Protein AF-A0A226ESQ2-F1 (afdb_monomer_lite)

InterPro domains:
  IPR000701 Succinate dehydrogenase/fumarate reductase type B, transmembrane subunit [PF01127] (58-176)
  IPR014314 Succinate dehydrogenase, cytochrome b556 subunit [PTHR10978] (36-178)
  IPR014314 Succinate dehydrogenase, cytochrome b556 subunit [TIGR02970] (60-179)
  IPR014314 Succinate dehydrogenase, cytochrome b556 subunit [cd03499] (61-164)
  IPR018495 Succinate dehydrogenase, cytochrome b subunit, conserved site [PS01000] (61-85)
  IPR018495 Succinate dehydrogenase, cytochrome b subunit, conserved site [PS01001] (138-151)
  IPR034804 Fumarate reductase/succinate dehydrogenase, transmembrane subunit [G3DSA:1.20.1300.10] (41-180)
  IPR034804 Fumarate reductase/succinate dehydrogenase, transmembrane subunit [SSF81343] (53-177)

Radius of gyration: 36.12 Å; chains: 1; bounding box: 53×55×104 Å

Sequence (180 aa):
MAMFTTALARQSYQIFGKGVFQRQLQLTPAAAKWLATSSCAKADVLKQGEDFWDKNKRLNRPMSPHLTIYKWQVTMIGSITHRATGLAMSGIMSGFAIGMLMLPGSFPHYLGIIESMHYGGACIFLLKYALSWPFMFHFANGIRHLAWDMGKGFENKEVATTGVTVAAIATALAIIVSVM

Foldseek 3Di:
DPDPPPPVVVVVVVPDDPDDDPPPPPQDPVNVVVVVPCPVPVPDPPPVPDDPVRVCVVVVDDDDDDPVPDDDDLLVVLVVLLVVLVVVLVCVVVVVVVCCVPPPDHPVVVVVVVVVVVDDLVVQLVVLLVNQLSVQLNVLVVVVVVCVVVVHQPDPVSSRVSSVVSNVRSNVVSNVRSVD

Structure (mmCIF, N/CA/C/O backbone):
data_AF-A0A226ESQ2-F1
#
_entry.id   AF-A0A226ESQ2-F1
#
loop_
_atom_site.group_PDB
_atom_site.id
_atom_site.type_symbol
_atom_site.label_atom_id
_atom_site.label_alt_id
_atom_site.label_comp_id
_atom_site.label_asym_id
_atom_site.label_entity_id
_atom_site.label_seq_id
_atom_site.pdbx_PDB_ins_code
_atom_site.Cartn_x
_atom_site.Cartn_y
_atom_site.Cartn_z
_atom_site.occupancy
_atom_site.B_iso_or_equiv
_atom_site.auth_seq_id
_atom_site.auth_comp_id
_atom_site.auth_asym_id
_atom_site.auth_atom_id
_atom_site.pdbx_PDB_model_num
ATOM 1 N N . MET A 1 1 ? -6.265 28.463 69.279 1.00 50.00 1 MET A N 1
ATOM 2 C CA . MET A 1 1 ? -7.461 28.115 70.081 1.00 50.00 1 MET A CA 1
ATOM 3 C C . MET A 1 1 ? -8.225 26.937 69.447 1.00 50.00 1 MET A C 1
ATOM 5 O O . MET A 1 1 ? -9.419 27.024 69.220 1.00 50.00 1 MET A O 1
ATOM 9 N N . ALA A 1 2 ? -7.529 25.833 69.137 1.00 46.78 2 ALA A N 1
ATOM 10 C CA . ALA A 1 2 ? -8.109 24.650 68.476 1.00 46.78 2 ALA A CA 1
ATOM 11 C C . ALA A 1 2 ? -7.375 23.346 68.872 1.00 46.78 2 ALA A C 1
ATOM 13 O O . ALA A 1 2 ? -7.208 22.445 68.061 1.00 46.78 2 ALA A O 1
ATOM 14 N N . MET A 1 3 ? -6.878 23.264 70.115 1.00 48.94 3 MET A N 1
ATOM 15 C CA . MET A 1 3 ? -6.209 22.064 70.658 1.00 48.94 3 MET A CA 1
ATOM 16 C C . MET A 1 3 ? -6.768 21.614 72.022 1.00 48.94 3 MET A C 1
ATOM 18 O O . MET A 1 3 ? -6.160 20.790 72.690 1.00 48.94 3 MET A O 1
ATOM 22 N N . PHE A 1 4 ? -7.929 22.128 72.445 1.00 43.47 4 PHE A N 1
ATOM 23 C CA . PHE A 1 4 ? -8.536 21.778 73.742 1.00 43.47 4 PHE A CA 1
ATOM 24 C C . PHE A 1 4 ? -9.870 21.020 73.641 1.00 43.47 4 PHE A C 1
ATOM 26 O O . PHE A 1 4 ? -10.417 20.608 74.658 1.00 43.47 4 PHE A O 1
ATOM 33 N N . THR A 1 5 ? -10.389 20.769 72.436 1.00 48.22 5 THR A N 1
ATOM 34 C CA . THR A 1 5 ? -11.704 20.128 72.238 1.00 48.22 5 THR A CA 1
ATOM 35 C C . THR A 1 5 ? -11.648 18.621 71.970 1.00 48.22 5 THR A C 1
ATOM 37 O O . THR A 1 5 ? -12.679 17.960 72.036 1.00 48.22 5 THR A O 1
ATOM 40 N N . THR A 1 6 ? -10.474 18.028 71.730 1.00 47.78 6 THR A N 1
ATOM 41 C CA . THR A 1 6 ? -10.354 16.588 71.421 1.00 47.78 6 THR A CA 1
ATOM 42 C C . THR A 1 6 ? -10.050 15.701 72.633 1.00 47.78 6 THR A C 1
ATOM 44 O O . THR A 1 6 ? -10.205 14.483 72.545 1.00 47.78 6 THR A O 1
ATOM 47 N N . ALA A 1 7 ? -9.676 16.276 73.782 1.00 44.06 7 ALA A N 1
ATOM 48 C CA . ALA A 1 7 ? -9.353 15.505 74.988 1.00 44.06 7 ALA A CA 1
ATOM 49 C C . ALA A 1 7 ? -10.601 15.031 75.759 1.00 44.06 7 ALA A C 1
ATOM 51 O O . ALA A 1 7 ? -10.616 13.918 76.280 1.00 44.06 7 ALA A O 1
ATOM 52 N N . LEU A 1 8 ? -11.688 15.811 75.767 1.00 45.72 8 LEU A N 1
ATOM 53 C CA . LEU A 1 8 ? -12.912 15.450 76.498 1.00 45.72 8 LEU A CA 1
ATOM 54 C C . LEU A 1 8 ? -13.782 14.413 75.768 1.00 45.72 8 LEU A C 1
ATOM 56 O O . LEU A 1 8 ? -14.515 13.674 76.418 1.00 45.72 8 LEU A O 1
ATOM 60 N N . ALA A 1 9 ? -13.638 14.276 74.445 1.00 43.16 9 ALA A N 1
ATOM 61 C CA . ALA A 1 9 ? -14.337 13.251 73.662 1.00 43.16 9 ALA A CA 1
ATOM 62 C C . ALA A 1 9 ? -13.727 11.841 73.816 1.00 43.16 9 ALA A C 1
ATOM 64 O O . ALA A 1 9 ? -14.389 10.845 73.530 1.00 43.16 9 ALA A O 1
ATOM 65 N N . ARG A 1 10 ? -12.474 11.732 74.289 1.00 46.22 10 ARG A N 1
ATOM 66 C CA . ARG A 1 10 ? -11.83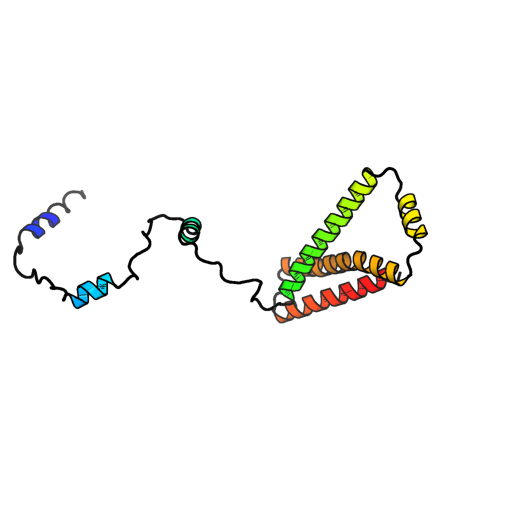3 10.436 74.580 1.00 46.22 10 ARG A CA 1
ATOM 67 C C . ARG A 1 10 ? -12.122 9.909 75.986 1.00 46.22 10 ARG A C 1
ATOM 69 O O . ARG A 1 10 ? -11.969 8.711 76.205 1.00 46.22 10 ARG A O 1
ATOM 76 N N . GLN A 1 11 ? -12.561 10.755 76.920 1.00 41.03 11 GLN A N 1
ATOM 77 C CA . GLN A 1 11 ? -12.786 10.344 78.311 1.00 41.03 11 GLN A CA 1
ATOM 78 C C . GLN A 1 11 ? -14.194 9.783 78.565 1.00 41.03 11 GLN A C 1
ATOM 80 O O . GLN A 1 11 ? -14.375 8.951 79.449 1.00 41.03 11 GLN A O 1
ATOM 85 N N . SER A 1 12 ? -15.184 10.149 77.749 1.00 40.38 12 SER A N 1
ATOM 86 C CA . SER A 1 12 ? -16.568 9.664 77.889 1.00 40.38 12 SER A CA 1
ATOM 87 C C . SER A 1 12 ? -16.752 8.211 77.424 1.00 40.38 12 SER A C 1
ATOM 89 O O . SER A 1 12 ? -17.656 7.526 77.893 1.00 40.38 12 SER A O 1
ATOM 91 N N . TYR A 1 13 ? -15.871 7.705 76.552 1.00 38.28 13 TYR A N 1
ATOM 92 C CA . TYR A 1 13 ? -15.946 6.335 76.016 1.00 38.28 13 TYR A CA 1
ATOM 93 C C . TYR A 1 13 ? -15.440 5.245 76.975 1.00 38.28 13 TYR A C 1
ATOM 95 O O . TYR A 1 13 ? -15.580 4.060 76.686 1.00 38.28 13 TYR A O 1
ATOM 103 N N . GLN A 1 14 ? -14.848 5.618 78.113 1.00 43.72 14 GLN A N 1
ATOM 104 C CA . GLN A 1 14 ? -14.287 4.670 79.085 1.00 43.72 14 GLN A CA 1
ATOM 105 C C . GLN A 1 14 ? -15.250 4.332 80.238 1.00 43.72 14 GLN A C 1
ATOM 107 O O . GLN A 1 14 ? -14.917 3.490 81.067 1.00 43.72 14 GLN A O 1
ATOM 112 N N . ILE A 1 15 ? -16.435 4.956 80.309 1.00 48.53 15 ILE A N 1
ATOM 113 C CA . ILE A 1 15 ? -17.295 4.900 81.510 1.00 48.53 15 ILE A CA 1
ATOM 114 C C . ILE A 1 15 ? -18.577 4.067 81.307 1.00 48.53 15 ILE A C 1
ATOM 116 O O . ILE A 1 15 ? -19.247 3.732 82.278 1.00 48.53 15 ILE A O 1
ATOM 120 N N . PHE A 1 16 ? -18.898 3.626 80.085 1.00 42.94 16 PHE A N 1
ATOM 121 C CA . PHE A 1 16 ? -20.114 2.841 79.833 1.00 42.94 16 PHE A CA 1
ATOM 122 C C . PHE A 1 16 ? -19.822 1.470 79.207 1.00 42.94 16 PHE A C 1
ATOM 124 O O . PHE A 1 16 ? -19.611 1.340 78.006 1.00 42.94 16 PHE A O 1
ATOM 131 N N . GLY A 1 17 ? -19.863 0.433 80.050 1.00 38.69 17 GLY A N 1
ATOM 132 C CA . GLY A 1 17 ? -20.320 -0.896 79.635 1.00 38.69 17 GLY A CA 1
ATOM 133 C C . GLY A 1 17 ? -19.272 -1.877 79.110 1.00 38.69 17 GLY A C 1
ATOM 134 O O . GLY A 1 17 ? -19.403 -2.396 78.006 1.00 38.69 17 GLY A O 1
ATOM 135 N N . LYS A 1 18 ? -18.284 -2.245 79.936 1.00 46.22 18 LYS A N 1
ATOM 136 C CA . LYS A 1 18 ? -17.694 -3.592 79.842 1.00 46.22 18 LYS A CA 1
ATOM 137 C C . LYS A 1 18 ? -18.718 -4.596 80.367 1.00 46.22 18 LYS A C 1
ATOM 139 O O . LYS A 1 18 ? -18.775 -4.853 81.563 1.00 46.22 18 LYS A O 1
ATOM 144 N N . GLY A 1 19 ? -19.535 -5.141 79.481 1.00 48.03 19 GLY A N 1
ATOM 145 C CA . GLY A 1 19 ? -20.469 -6.205 79.822 1.00 48.03 19 GLY A CA 1
ATOM 146 C C . GLY A 1 19 ? -21.781 -6.026 79.091 1.00 48.03 19 GLY A C 1
ATOM 147 O O . GLY A 1 19 ? -22.306 -4.924 79.032 1.00 48.03 19 GLY A O 1
ATOM 148 N N . VAL A 1 20 ? -22.308 -7.144 78.601 1.00 51.09 20 VAL A N 1
ATOM 149 C CA . VAL A 1 20 ? -23.499 -7.281 77.754 1.00 51.09 20 VAL A CA 1
ATOM 150 C C . VAL A 1 20 ? -23.157 -7.246 76.258 1.00 51.09 20 VAL A C 1
ATOM 152 O O . VAL A 1 20 ? -22.765 -6.237 75.690 1.00 51.09 20 VAL A O 1
ATOM 155 N N . PHE A 1 21 ? -23.353 -8.412 75.635 1.00 46.16 21 PHE A N 1
ATOM 156 C CA . PHE A 1 21 ? -23.278 -8.703 74.198 1.00 46.16 21 PHE A CA 1
ATOM 157 C C . PHE A 1 21 ? -21.932 -9.088 73.568 1.00 46.16 21 PHE A C 1
ATOM 159 O O . PHE A 1 21 ? -21.615 -8.730 72.439 1.00 46.16 21 PHE A O 1
ATOM 166 N N . GLN A 1 22 ? -21.221 -10.015 74.210 1.00 42.62 22 GLN A N 1
ATOM 167 C CA . GLN A 1 22 ? -20.324 -10.927 73.495 1.00 42.62 22 GLN A CA 1
ATOM 168 C C . GLN A 1 22 ? -21.116 -12.170 73.054 1.00 42.62 22 GLN A C 1
ATOM 170 O O . GLN A 1 22 ? -20.919 -13.272 73.557 1.00 42.62 22 GLN A O 1
ATOM 175 N N . ARG A 1 23 ? -22.074 -11.998 72.130 1.00 45.53 23 ARG A N 1
ATOM 176 C CA . ARG A 1 23 ? -22.687 -13.142 71.441 1.00 45.53 23 ARG A CA 1
ATOM 177 C C . ARG A 1 23 ? -21.651 -13.646 70.439 1.00 45.53 23 ARG A C 1
ATOM 179 O O . ARG A 1 23 ? -21.598 -13.175 69.309 1.00 45.53 23 ARG A O 1
ATOM 186 N N . GLN A 1 24 ? -20.793 -14.565 70.881 1.00 48.50 24 GLN A N 1
ATOM 187 C CA . GLN A 1 24 ? -19.988 -15.377 69.977 1.00 48.50 24 GLN A CA 1
ATOM 188 C C . GLN A 1 24 ? -20.962 -16.057 69.015 1.00 48.50 24 GLN A C 1
ATOM 190 O O . GLN A 1 24 ? -21.704 -16.959 69.402 1.00 48.50 24 GLN A O 1
ATOM 195 N N . LEU A 1 25 ? -21.011 -15.579 67.774 1.00 56.34 25 LEU A N 1
ATOM 196 C CA . LEU A 1 25 ? -21.666 -16.295 66.696 1.00 56.34 25 LEU A CA 1
ATOM 197 C C . LEU A 1 25 ? -20.822 -17.556 66.478 1.00 56.34 25 LEU A C 1
ATOM 199 O O . LEU A 1 25 ? -19.825 -17.527 65.761 1.00 56.34 25 LEU A O 1
ATOM 203 N N . GLN A 1 26 ? -21.138 -18.631 67.200 1.00 55.38 26 GLN A N 1
ATOM 204 C CA . GLN A 1 26 ? -20.492 -19.922 67.012 1.00 55.38 26 GLN A CA 1
ATOM 205 C C . GLN A 1 26 ? -20.881 -20.400 65.616 1.00 55.38 26 GLN A C 1
ATOM 207 O O . GLN A 1 26 ? -21.978 -20.912 65.396 1.00 55.38 26 GLN A O 1
ATOM 212 N N . LEU A 1 27 ? -20.007 -20.139 64.645 1.00 56.44 27 LEU A N 1
ATOM 213 C CA . LEU A 1 27 ? -20.139 -20.680 63.304 1.00 56.44 27 LEU A CA 1
ATOM 214 C C . LEU A 1 27 ? -20.214 -22.197 63.450 1.00 56.44 27 LEU A C 1
ATOM 216 O O . LEU A 1 27 ? -19.345 -22.816 64.066 1.00 56.44 27 LEU A O 1
ATOM 220 N N . THR A 1 28 ? -21.265 -22.800 62.904 1.00 69.38 28 THR A N 1
ATOM 221 C CA . THR A 1 28 ? -21.352 -24.256 62.864 1.00 69.38 28 THR A CA 1
ATOM 222 C C . THR A 1 28 ? -20.135 -24.797 62.102 1.00 69.38 28 THR A C 1
ATOM 224 O O . THR A 1 28 ? -19.632 -24.128 61.192 1.00 69.38 28 THR A O 1
ATOM 227 N N . PRO A 1 29 ? -19.655 -26.015 62.404 1.00 68.12 29 PRO A N 1
ATOM 228 C C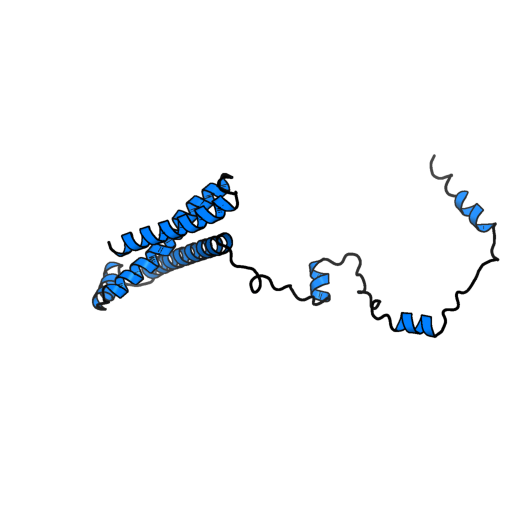A . PRO A 1 29 ? -18.549 -26.626 61.664 1.00 68.12 29 PRO A CA 1
ATOM 229 C C . PRO A 1 29 ? -18.797 -26.639 60.149 1.00 68.12 29 PRO A C 1
ATOM 231 O O . PRO A 1 29 ? -17.863 -26.513 59.364 1.00 68.12 29 PRO A O 1
ATOM 234 N N . ALA A 1 30 ? -20.067 -26.716 59.739 1.00 65.06 30 ALA A N 1
ATOM 235 C CA . ALA A 1 30 ? -20.496 -26.591 58.353 1.00 65.06 30 ALA A CA 1
ATOM 236 C C . ALA A 1 30 ? -20.242 -25.190 57.770 1.00 65.06 30 ALA A C 1
ATOM 238 O O . ALA A 1 30 ? -19.689 -25.096 56.681 1.00 65.06 30 ALA A O 1
ATOM 239 N N . ALA A 1 31 ? -20.578 -24.111 58.486 1.00 64.38 31 ALA A N 1
ATOM 240 C CA . ALA A 1 31 ? -20.307 -22.738 58.051 1.00 64.38 31 ALA A CA 1
ATOM 241 C C . ALA A 1 31 ? -18.800 -22.426 58.016 1.00 64.38 31 ALA A C 1
ATOM 243 O O . ALA A 1 31 ? -18.315 -21.813 57.067 1.00 64.38 31 ALA A O 1
ATOM 244 N N . ALA A 1 32 ? -18.042 -22.911 59.005 1.00 64.19 32 ALA A N 1
ATOM 245 C CA . ALA A 1 32 ? -16.584 -22.797 59.029 1.00 64.19 32 ALA A CA 1
ATOM 246 C C . ALA A 1 32 ? -15.930 -23.569 57.868 1.00 64.19 32 ALA A C 1
ATOM 248 O O . ALA A 1 32 ? -15.017 -23.062 57.219 1.00 64.19 32 ALA A O 1
ATOM 249 N N . LYS A 1 33 ? -16.443 -24.766 57.551 1.00 65.44 33 LYS A N 1
ATOM 250 C CA . LYS A 1 33 ? -16.011 -25.568 56.400 1.00 65.44 33 LYS A CA 1
ATOM 251 C C . LYS A 1 33 ? -16.382 -24.904 55.076 1.00 65.44 33 LYS A C 1
ATOM 253 O O . LYS A 1 33 ? -15.546 -24.889 54.186 1.00 65.44 33 LYS A O 1
ATOM 258 N N . TRP A 1 34 ? -17.571 -24.304 54.967 1.00 62.56 34 TRP A N 1
ATOM 259 C CA . TRP A 1 34 ? -18.017 -23.576 53.773 1.00 62.56 34 TRP A CA 1
ATOM 260 C C . TRP A 1 34 ? -17.125 -22.362 53.487 1.00 62.56 34 TRP A C 1
ATOM 262 O O . TRP A 1 34 ? -16.683 -22.179 52.356 1.00 62.56 34 TRP A O 1
ATOM 272 N N . LEU A 1 35 ? -16.776 -21.595 54.527 1.00 60.09 35 LEU A N 1
ATOM 273 C CA . LEU A 1 35 ? -15.806 -20.499 54.445 1.00 60.09 35 LEU A CA 1
ATOM 274 C C . LEU A 1 35 ? -14.404 -21.008 54.075 1.00 60.09 35 LEU A C 1
ATOM 276 O O . LEU A 1 35 ? -13.769 -20.437 53.191 1.00 60.09 35 LEU A O 1
ATOM 280 N N . ALA A 1 36 ? -13.948 -22.119 54.659 1.00 60.06 36 ALA A N 1
ATOM 281 C CA . ALA A 1 36 ? -12.660 -22.733 54.324 1.00 60.06 36 ALA A CA 1
ATOM 282 C C . ALA A 1 36 ? -12.602 -23.310 52.893 1.00 60.06 36 ALA A C 1
ATOM 284 O O . ALA A 1 36 ? -11.539 -23.314 52.276 1.00 60.06 36 ALA A O 1
ATOM 285 N N . THR A 1 37 ? -13.730 -23.772 52.341 1.00 53.53 37 THR A N 1
ATOM 286 C CA . THR A 1 37 ? -13.850 -24.250 50.950 1.00 53.53 37 THR A CA 1
ATOM 287 C C . THR A 1 37 ? -14.195 -23.148 49.957 1.00 53.53 37 THR A C 1
ATOM 289 O O . THR A 1 37 ? -14.124 -23.375 48.750 1.00 53.53 37 THR A O 1
ATOM 292 N N . SER A 1 38 ? -14.538 -21.946 50.433 1.00 51.62 38 SER A N 1
ATOM 293 C CA . SER A 1 38 ? -14.728 -20.765 49.594 1.00 51.62 38 SER A CA 1
ATOM 294 C C . SER A 1 38 ? -13.361 -20.251 49.118 1.00 51.62 38 SER A C 1
ATOM 296 O O . SER A 1 38 ? -12.856 -19.198 49.493 1.00 51.62 38 SER A O 1
ATOM 298 N N . SER A 1 39 ? -12.740 -21.030 48.229 1.00 48.25 39 SER A N 1
ATOM 299 C CA . SER A 1 39 ? -11.485 -20.733 47.528 1.00 48.25 39 SER A CA 1
ATOM 300 C C . SER A 1 39 ? -11.520 -19.408 46.750 1.00 48.25 39 SER A C 1
ATOM 302 O O . SER A 1 39 ? -10.487 -18.970 46.247 1.00 48.25 39 SER A O 1
ATOM 304 N N . CYS A 1 40 ? -12.674 -18.742 46.677 1.00 47.56 40 CYS A N 1
ATOM 305 C CA . CYS A 1 40 ? -12.804 -17.385 46.161 1.00 47.56 40 CYS A CA 1
ATOM 306 C C . CYS A 1 40 ? -12.028 -16.348 47.002 1.00 47.56 40 CYS A C 1
ATOM 308 O O . CYS A 1 40 ? -11.818 -15.230 46.542 1.00 47.56 40 CYS A O 1
ATOM 310 N N . ALA A 1 41 ? -11.576 -16.724 48.205 1.00 46.91 41 ALA A N 1
ATOM 311 C CA . ALA A 1 41 ? -10.809 -15.877 49.112 1.00 46.91 41 ALA A CA 1
ATOM 312 C C . ALA A 1 41 ? -9.364 -16.353 49.365 1.00 46.91 41 ALA A C 1
ATOM 314 O O . ALA A 1 41 ? -8.742 -15.916 50.332 1.00 46.91 41 ALA A O 1
ATOM 315 N N . LYS A 1 42 ? -8.739 -17.104 48.440 1.00 46.62 42 LYS A N 1
ATOM 316 C CA . LYS A 1 42 ? -7.326 -16.792 48.140 1.00 46.62 42 LYS A CA 1
ATOM 317 C C . LYS A 1 42 ? -7.330 -15.488 47.356 1.00 46.62 42 LYS A C 1
ATOM 319 O O . LYS A 1 42 ? -7.074 -15.462 46.156 1.00 46.62 42 LYS A O 1
ATOM 324 N N . ALA A 1 43 ? -7.744 -14.428 48.045 1.00 50.38 43 ALA A N 1
ATOM 325 C CA . ALA A 1 43 ? -7.629 -13.084 47.557 1.00 50.38 43 ALA A CA 1
ATOM 326 C C . ALA A 1 43 ? -6.184 -12.956 47.095 1.00 50.38 43 ALA A C 1
ATOM 328 O O . ALA A 1 43 ? -5.257 -13.239 47.860 1.00 50.38 43 ALA A O 1
ATOM 329 N N . ASP A 1 44 ? -6.017 -12.588 45.824 1.00 56.25 44 ASP A N 1
ATOM 330 C CA . ASP A 1 44 ? -4.931 -11.715 45.420 1.00 56.25 44 ASP A CA 1
ATOM 331 C C . ASP A 1 44 ? -4.481 -10.952 46.659 1.00 56.25 44 ASP A C 1
ATOM 333 O O . ASP A 1 44 ? -5.289 -10.225 47.243 1.00 56.25 44 ASP A O 1
ATOM 337 N N . VAL A 1 45 ? -3.248 -11.167 47.118 1.00 58.28 45 VAL A N 1
ATOM 338 C CA . VAL A 1 45 ? -2.655 -10.228 48.062 1.00 58.28 45 VAL A CA 1
ATOM 339 C C . VAL A 1 45 ? -2.691 -8.918 47.299 1.00 58.28 45 VAL A C 1
ATOM 341 O O . VAL A 1 45 ? -1.887 -8.709 46.392 1.00 58.28 45 VAL A O 1
ATOM 344 N N . LEU A 1 46 ? -3.723 -8.112 47.553 1.00 58.12 46 LEU A N 1
ATOM 345 C CA . LEU A 1 46 ? -3.911 -6.826 46.925 1.00 58.12 46 LEU A CA 1
ATOM 346 C C . LEU A 1 46 ? -2.731 -6.011 47.424 1.00 58.12 46 LEU A C 1
ATOM 348 O O . LEU A 1 46 ? -2.765 -5.459 48.522 1.00 58.12 46 LEU A O 1
ATOM 352 N N . LYS A 1 47 ? -1.650 -6.005 46.645 1.00 65.81 47 LYS A N 1
ATOM 353 C CA . LYS A 1 47 ? -0.546 -5.088 46.848 1.00 65.81 47 LYS A CA 1
ATOM 354 C C . LYS A 1 47 ? -1.135 -3.707 46.603 1.00 65.81 47 LYS A C 1
ATOM 356 O O . LYS A 1 47 ? -1.363 -3.308 45.463 1.00 65.81 47 LYS A O 1
ATOM 361 N N . GLN A 1 48 ? -1.495 -3.023 47.686 1.00 72.50 48 GLN A N 1
ATOM 362 C CA . GLN A 1 48 ? -1.928 -1.635 47.615 1.00 72.50 48 GLN A CA 1
ATOM 363 C C . GLN A 1 48 ? -0.807 -0.836 46.942 1.00 72.50 48 GLN A C 1
ATOM 365 O O . GLN A 1 48 ? 0.337 -0.887 47.388 1.00 72.50 48 GLN A O 1
ATOM 370 N N . GLY A 1 49 ? -1.131 -0.164 45.835 1.00 79.00 49 GLY A N 1
ATOM 371 C CA . GLY A 1 49 ? -0.161 0.565 45.012 1.00 79.00 49 GLY A CA 1
ATOM 372 C C . GLY A 1 49 ? 0.486 -0.234 43.873 1.00 79.00 49 GLY A C 1
ATOM 373 O O . GLY A 1 49 ? 1.408 0.276 43.250 1.00 79.00 49 GLY A O 1
ATOM 374 N N . GLU A 1 50 ? 0.038 -1.460 43.580 1.00 86.94 50 GLU A N 1
ATOM 375 C CA . GLU A 1 50 ? 0.516 -2.209 42.408 1.00 86.94 50 GLU A CA 1
ATOM 376 C C . GLU A 1 50 ? 0.003 -1.598 41.094 1.00 86.94 50 GLU A C 1
ATOM 378 O O . GLU A 1 50 ? -1.197 -1.352 40.939 1.00 86.94 50 GLU A O 1
ATOM 383 N N . ASP A 1 51 ? 0.916 -1.386 40.143 1.00 91.94 51 ASP A N 1
ATOM 384 C CA . ASP A 1 51 ? 0.596 -0.877 38.810 1.00 91.94 51 ASP A CA 1
ATOM 385 C C . ASP A 1 51 ? -0.255 -1.874 37.999 1.00 91.94 51 ASP A C 1
ATOM 387 O O . ASP A 1 51 ? -0.180 -3.095 38.172 1.00 91.94 51 ASP A O 1
ATOM 391 N N . PHE A 1 52 ? -1.073 -1.355 37.078 1.00 91.62 52 PHE A N 1
ATOM 392 C CA . PHE A 1 52 ? -1.955 -2.165 36.237 1.00 91.62 52 PHE A CA 1
ATOM 393 C C . PHE A 1 52 ? -1.191 -3.235 35.443 1.00 91.62 52 PHE A C 1
ATOM 395 O O . PHE A 1 52 ? -1.666 -4.373 35.331 1.00 91.62 52 PHE A O 1
ATOM 402 N N . TRP A 1 53 ? -0.022 -2.902 34.888 1.00 93.38 53 TRP A N 1
ATOM 403 C CA . TRP A 1 53 ? 0.753 -3.838 34.075 1.00 93.38 53 TRP A CA 1
ATOM 404 C C . TRP A 1 53 ? 1.363 -4.941 34.928 1.00 93.38 53 TRP A C 1
ATOM 406 O O . TRP A 1 53 ? 1.281 -6.115 34.560 1.00 93.38 53 TRP A O 1
ATOM 416 N N . ASP A 1 54 ? 1.907 -4.580 36.087 1.00 93.12 54 ASP A N 1
ATOM 417 C CA . ASP A 1 54 ? 2.516 -5.526 37.021 1.00 93.12 54 ASP A CA 1
ATOM 418 C C . ASP A 1 54 ? 1.477 -6.485 37.595 1.00 93.12 54 ASP A C 1
ATOM 420 O O . ASP A 1 54 ? 1.697 -7.699 37.616 1.00 93.12 54 ASP A O 1
ATOM 424 N N . LYS A 1 55 ? 0.287 -5.974 37.922 1.00 92.00 55 LYS A N 1
ATOM 425 C CA . LYS A 1 55 ? -0.851 -6.794 38.339 1.00 92.00 55 LYS A CA 1
ATOM 426 C C . LYS A 1 55 ? -1.241 -7.823 37.277 1.00 92.00 55 LYS A C 1
ATOM 428 O O . LYS A 1 55 ? -1.431 -8.991 37.607 1.00 92.00 55 LYS A O 1
ATOM 433 N N . ASN A 1 56 ? -1.380 -7.429 36.007 1.00 93.75 56 ASN A N 1
ATOM 434 C CA . ASN A 1 56 ? -1.795 -8.362 34.948 1.00 93.75 56 ASN A CA 1
ATOM 435 C C . ASN A 1 56 ? -0.695 -9.366 34.571 1.00 93.75 56 ASN A C 1
ATOM 437 O O . ASN A 1 56 ? -1.021 -10.524 34.310 1.00 93.75 56 ASN A O 1
ATOM 441 N N . LYS A 1 57 ? 0.583 -8.958 34.606 1.00 93.00 57 LYS A N 1
ATOM 442 C CA . LYS A 1 57 ? 1.732 -9.865 34.445 1.00 93.00 57 LYS A CA 1
ATOM 443 C C . LYS A 1 57 ? 1.777 -10.898 35.570 1.00 93.00 57 LYS A C 1
ATOM 445 O O . LYS A 1 57 ? 1.852 -12.090 35.295 1.00 93.00 57 LYS A O 1
ATOM 450 N N . ARG A 1 58 ? 1.662 -10.456 36.830 1.00 93.69 58 ARG A N 1
ATOM 451 C CA . ARG A 1 58 ? 1.644 -11.329 38.015 1.00 93.69 58 ARG A CA 1
ATOM 452 C C . ARG A 1 58 ? 0.488 -12.323 37.976 1.00 93.69 58 ARG A C 1
ATOM 454 O O . ARG A 1 58 ? 0.659 -13.480 38.345 1.00 93.69 58 ARG A O 1
ATOM 461 N N . LEU A 1 59 ? -0.685 -11.866 37.545 1.00 93.75 59 LEU A N 1
ATOM 462 C CA . LEU A 1 59 ? -1.893 -12.684 37.458 1.00 93.75 59 LEU A CA 1
ATOM 463 C C . LEU A 1 59 ? -1.948 -13.591 36.227 1.00 93.75 59 LEU A C 1
ATOM 465 O O . LEU A 1 59 ? -2.887 -14.376 36.118 1.00 93.75 59 LEU A O 1
ATOM 469 N N . ASN A 1 60 ? -0.981 -13.476 35.311 1.00 94.56 60 ASN A N 1
ATOM 470 C CA . ASN A 1 60 ? -0.904 -14.236 34.065 1.00 94.56 60 ASN A CA 1
ATOM 471 C C . ASN A 1 60 ? -2.248 -14.294 33.312 1.00 94.56 60 ASN A C 1
ATOM 473 O O . ASN A 1 60 ? -2.695 -15.348 32.855 1.00 94.56 60 ASN A O 1
ATOM 477 N N . ARG A 1 61 ? -2.943 -13.152 33.249 1.00 95.00 61 ARG A N 1
ATOM 478 C CA . ARG A 1 61 ? -4.257 -13.070 32.605 1.00 95.00 61 ARG A CA 1
ATOM 479 C C . ARG A 1 61 ? -4.088 -13.144 31.087 1.00 95.00 61 ARG A C 1
ATOM 481 O O . ARG A 1 61 ? -3.303 -12.365 30.544 1.00 95.00 61 ARG A O 1
ATOM 488 N N . PRO A 1 62 ? -4.825 -14.025 30.390 1.00 95.88 62 PRO A N 1
ATOM 489 C CA . PRO A 1 62 ? -4.746 -14.095 28.941 1.00 95.88 62 PRO A CA 1
ATOM 490 C C . PRO A 1 62 ? -5.323 -12.825 28.309 1.00 95.88 62 PRO A C 1
ATOM 492 O O . PRO A 1 62 ? -6.299 -12.251 28.798 1.00 95.88 62 PRO A O 1
ATOM 495 N N . MET A 1 63 ? -4.733 -12.405 27.191 1.00 96.06 63 MET A N 1
ATOM 496 C CA . MET A 1 63 ?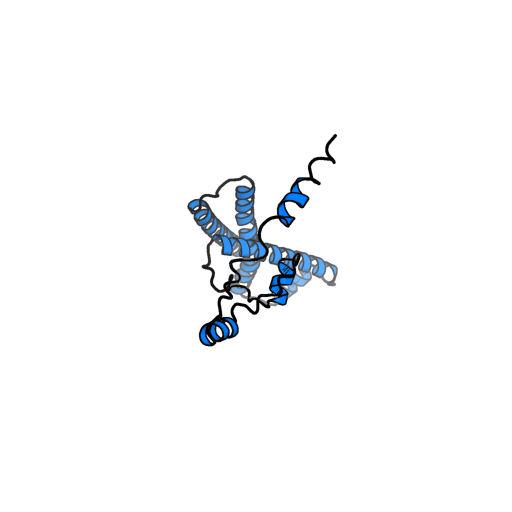 -5.287 -11.341 26.358 1.00 96.06 63 MET A CA 1
ATOM 497 C C . MET A 1 63 ? -6.504 -11.874 25.600 1.00 96.06 63 MET A C 1
ATOM 499 O O . MET A 1 63 ? -6.453 -12.971 25.039 1.00 96.06 63 MET A O 1
ATOM 503 N N . SER A 1 64 ? -7.593 -11.105 25.558 1.00 96.88 64 SER A N 1
ATOM 504 C CA . SER A 1 64 ? -8.744 -11.483 24.743 1.00 96.88 64 SER A CA 1
ATOM 505 C C . SER A 1 64 ? -8.363 -11.522 23.254 1.00 96.88 64 SER A C 1
ATOM 507 O O . SER A 1 64 ? -7.575 -10.688 22.784 1.00 96.88 64 SER A O 1
ATOM 509 N N . PRO A 1 65 ? -8.911 -12.476 22.481 1.00 97.44 65 PRO A N 1
ATOM 510 C CA . PRO A 1 65 ? -8.699 -12.494 21.042 1.00 97.44 65 PRO A CA 1
ATOM 511 C C . PRO A 1 65 ? -9.252 -11.203 20.425 1.00 97.44 65 PRO A C 1
ATOM 513 O O . PRO A 1 65 ? -10.277 -10.687 20.864 1.00 97.44 65 PRO A O 1
ATOM 516 N N . HIS A 1 66 ? -8.551 -10.658 19.432 1.00 95.56 66 HIS A N 1
ATOM 517 C CA . HIS A 1 66 ? -8.882 -9.368 18.820 1.00 95.56 66 HIS A CA 1
ATOM 518 C C . HIS A 1 66 ? -8.849 -9.476 17.292 1.00 95.56 66 HIS A C 1
ATOM 520 O O . HIS A 1 66 ? -9.906 -9.608 16.686 1.00 95.56 66 HIS A O 1
ATOM 526 N N . LEU A 1 67 ? -7.673 -9.526 16.652 1.00 95.62 67 LEU A N 1
ATOM 527 C CA . LEU A 1 67 ? -7.584 -9.593 15.181 1.00 95.62 67 LEU A CA 1
ATOM 528 C C . LEU A 1 67 ? -8.205 -10.864 14.588 1.00 95.62 67 LEU A C 1
ATOM 530 O O . LEU A 1 67 ? -8.746 -10.828 13.490 1.00 95.62 67 LEU A O 1
ATOM 534 N N . THR A 1 68 ? -8.147 -11.979 15.314 1.00 96.62 68 THR A N 1
ATOM 535 C CA . THR A 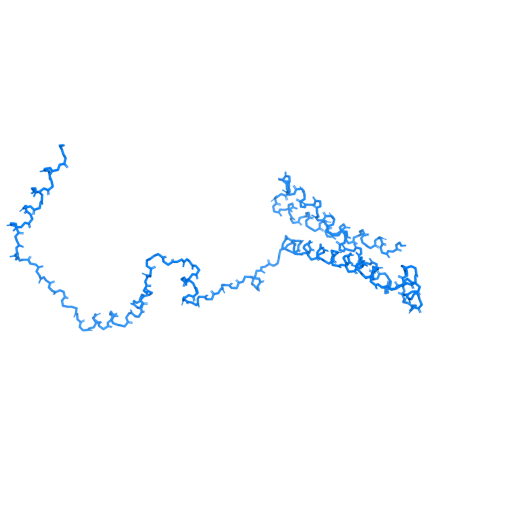1 68 ? -8.633 -13.280 14.835 1.00 96.62 68 THR A CA 1
ATOM 536 C C . THR A 1 68 ? -10.154 -13.410 14.847 1.00 96.62 68 THR A C 1
ATOM 538 O O . THR A 1 68 ? -10.689 -14.244 14.126 1.00 96.62 68 THR A O 1
ATOM 541 N N . ILE A 1 69 ? -10.852 -12.604 15.653 1.00 97.56 69 ILE A N 1
ATOM 542 C CA . ILE A 1 69 ? -12.315 -12.671 15.808 1.00 97.56 69 ILE A CA 1
ATOM 543 C C . ILE A 1 69 ? -13.033 -11.436 15.257 1.00 97.56 69 ILE A C 1
ATOM 545 O O . ILE A 1 69 ? -14.257 -11.438 15.133 1.00 97.56 69 ILE A O 1
ATOM 549 N N . TYR A 1 70 ? -12.301 -10.358 14.966 1.00 96.69 70 TYR A N 1
ATOM 550 C CA . TYR A 1 70 ? -12.904 -9.110 14.518 1.00 96.69 70 TYR A CA 1
ATOM 551 C C . TYR A 1 70 ? -13.378 -9.218 13.066 1.00 96.69 70 TYR A C 1
ATOM 553 O O . TYR A 1 70 ? -12.676 -9.727 12.193 1.00 96.69 70 TYR A O 1
ATOM 561 N N . LYS A 1 71 ? -14.574 -8.694 12.782 1.00 96.81 71 LYS A N 1
ATOM 562 C CA . LYS A 1 71 ? -15.118 -8.661 11.421 1.00 96.81 71 LYS A CA 1
ATOM 563 C C . LYS A 1 71 ? -14.357 -7.644 10.575 1.00 96.81 71 LYS A C 1
ATOM 565 O O . LYS A 1 71 ? -14.323 -6.462 10.910 1.00 96.81 71 LYS A O 1
ATOM 570 N N . TRP A 1 72 ? -13.827 -8.082 9.438 1.00 94.94 72 TRP A N 1
ATOM 571 C CA . TRP A 1 72 ? -13.161 -7.200 8.483 1.00 94.94 72 TRP A CA 1
ATOM 572 C C . TRP A 1 72 ? -14.095 -6.097 7.971 1.00 94.94 72 TRP A C 1
ATOM 574 O O . TRP A 1 72 ? -15.221 -6.353 7.540 1.00 94.94 72 TRP A O 1
ATOM 584 N N . GLN A 1 73 ? -13.605 -4.859 8.021 1.00 95.44 73 GLN A N 1
ATOM 585 C CA . GLN A 1 73 ? -14.299 -3.657 7.559 1.00 95.44 73 GLN A CA 1
ATOM 586 C C . GLN A 1 73 ? -13.460 -2.945 6.496 1.00 95.44 73 GLN A C 1
ATOM 588 O O . GLN A 1 73 ? -12.229 -2.981 6.541 1.00 95.44 73 GLN A O 1
ATOM 593 N N . VAL A 1 74 ? -14.123 -2.241 5.574 1.00 94.38 74 VAL A N 1
ATOM 594 C CA . VAL A 1 74 ? -13.469 -1.474 4.493 1.00 94.38 74 VAL A CA 1
ATOM 595 C C . VAL A 1 74 ? -12.473 -0.446 5.049 1.00 94.38 74 VAL A C 1
ATOM 597 O O . VAL A 1 74 ? -11.413 -0.226 4.471 1.00 94.38 74 VAL A O 1
ATOM 600 N N . THR A 1 75 ? -12.776 0.143 6.206 1.00 93.75 75 THR A N 1
ATOM 601 C CA . THR A 1 75 ? -11.898 1.067 6.941 1.00 93.75 75 THR A CA 1
ATOM 602 C C . THR A 1 75 ? -10.592 0.416 7.376 1.00 93.75 75 THR A C 1
ATOM 604 O O . THR A 1 75 ? -9.516 0.952 7.111 1.00 93.75 75 THR A O 1
ATOM 607 N N . MET A 1 76 ? -10.682 -0.754 8.012 1.00 95.81 76 MET A N 1
ATOM 608 C CA . MET A 1 76 ? -9.530 -1.512 8.495 1.00 95.81 76 MET A CA 1
ATOM 609 C C . MET A 1 76 ? -8.641 -1.953 7.333 1.00 95.81 76 MET A C 1
ATOM 611 O O . MET A 1 76 ? -7.432 -1.726 7.378 1.00 95.81 76 MET A O 1
ATOM 615 N N . ILE A 1 77 ? -9.244 -2.532 6.288 1.00 97.12 77 ILE A N 1
ATOM 616 C CA . ILE A 1 77 ? -8.515 -2.977 5.095 1.00 97.12 77 ILE A CA 1
ATOM 617 C C . ILE A 1 77 ? -7.821 -1.777 4.450 1.00 97.12 77 ILE A C 1
ATOM 619 O O . ILE A 1 77 ? -6.608 -1.804 4.282 1.00 97.12 77 ILE A O 1
ATOM 623 N N . GLY A 1 78 ? -8.548 -0.686 4.188 1.00 96.75 78 GLY A N 1
ATOM 624 C CA . GLY A 1 78 ? -7.969 0.516 3.587 1.00 96.75 78 GLY A CA 1
ATOM 625 C C . GLY A 1 78 ? -6.801 1.091 4.396 1.00 96.75 78 GLY A C 1
ATOM 626 O O . GLY A 1 78 ? -5.774 1.448 3.826 1.00 96.75 78 GLY A O 1
ATOM 627 N N . SER A 1 79 ? -6.914 1.110 5.728 1.00 97.44 79 SER A N 1
ATOM 628 C CA . SER A 1 79 ? -5.854 1.591 6.619 1.00 97.44 79 SER A CA 1
ATOM 629 C C . SER A 1 79 ? -4.600 0.708 6.581 1.00 97.44 79 SER A C 1
ATOM 631 O O . SER A 1 79 ? -3.486 1.223 6.484 1.00 97.44 79 SER A O 1
ATOM 633 N N . ILE A 1 80 ? -4.751 -0.620 6.644 1.00 97.88 80 ILE A N 1
ATOM 634 C CA . ILE A 1 80 ? -3.619 -1.556 6.548 1.00 97.88 80 ILE A CA 1
ATOM 635 C C . ILE A 1 80 ? -2.973 -1.479 5.167 1.00 97.88 80 ILE A C 1
ATOM 637 O O . ILE A 1 80 ? -1.752 -1.368 5.083 1.00 97.88 80 ILE A O 1
ATOM 641 N N . THR A 1 81 ? -3.769 -1.459 4.098 1.00 98.19 81 THR A N 1
ATOM 642 C CA . THR A 1 81 ? -3.262 -1.338 2.729 1.00 98.19 81 THR A CA 1
ATOM 643 C C . THR A 1 81 ? -2.502 -0.028 2.535 1.00 98.19 81 THR A C 1
ATOM 645 O O . THR A 1 81 ? -1.444 -0.030 1.913 1.00 98.19 81 THR A O 1
ATOM 648 N N . HIS A 1 82 ? -2.954 1.088 3.116 1.00 98.50 82 HIS A N 1
ATOM 649 C CA . HIS A 1 82 ? -2.239 2.365 3.029 1.00 98.50 82 HIS A CA 1
ATOM 650 C C . HIS A 1 82 ? -0.861 2.304 3.704 1.00 98.50 82 HIS A C 1
ATOM 652 O O . HIS A 1 82 ? 0.129 2.748 3.124 1.00 98.50 82 HIS A O 1
ATOM 658 N N . ARG A 1 83 ? -0.765 1.666 4.880 1.00 98.56 83 ARG A N 1
ATOM 659 C CA . ARG A 1 83 ? 0.527 1.429 5.548 1.00 98.56 83 ARG A CA 1
ATO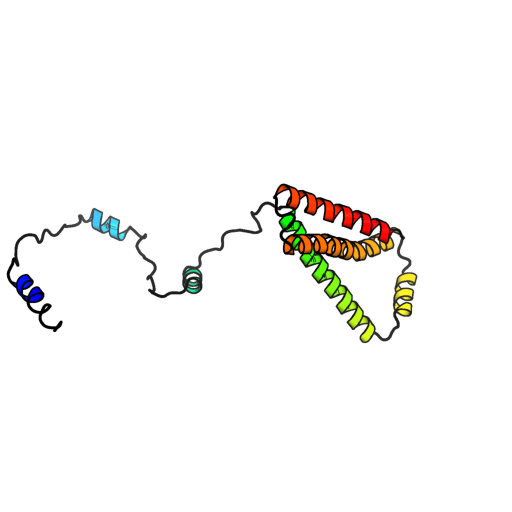M 660 C C . ARG A 1 83 ? 1.423 0.494 4.738 1.00 98.56 83 ARG A C 1
ATOM 662 O O . ARG A 1 83 ? 2.589 0.804 4.523 1.00 98.56 83 ARG A O 1
ATOM 669 N N . ALA A 1 84 ? 0.881 -0.630 4.275 1.00 98.50 84 ALA A N 1
ATOM 670 C CA . ALA A 1 84 ? 1.633 -1.632 3.528 1.00 98.50 84 ALA A CA 1
ATOM 671 C C . ALA A 1 84 ? 2.192 -1.065 2.215 1.00 98.50 84 ALA A C 1
ATOM 673 O O . ALA A 1 84 ? 3.370 -1.248 1.925 1.00 98.50 84 ALA A O 1
ATOM 674 N N . THR A 1 85 ? 1.378 -0.323 1.460 1.00 98.50 85 THR A N 1
ATOM 675 C CA . THR A 1 85 ? 1.807 0.343 0.218 1.00 98.50 85 THR A CA 1
ATOM 676 C C . THR A 1 85 ? 2.887 1.392 0.476 1.00 98.50 85 THR A C 1
ATOM 678 O O . THR A 1 85 ? 3.892 1.401 -0.231 1.00 98.50 85 THR A O 1
ATOM 681 N N . GLY A 1 86 ? 2.753 2.202 1.534 1.00 98.31 86 GLY A N 1
ATOM 682 C CA . GLY A 1 86 ? 3.770 3.187 1.915 1.00 98.31 86 GLY A CA 1
ATOM 683 C C . GLY A 1 86 ? 5.105 2.547 2.310 1.00 98.31 86 GLY A C 1
ATOM 684 O O . GLY A 1 86 ? 6.162 2.988 1.856 1.00 98.31 86 GLY A O 1
ATOM 685 N N . LEU A 1 87 ? 5.069 1.466 3.099 1.00 98.50 87 LEU A N 1
ATOM 686 C CA . LEU A 1 87 ? 6.262 0.698 3.474 1.00 98.50 87 LEU A CA 1
ATOM 687 C C . LEU A 1 87 ? 6.918 0.033 2.260 1.00 98.50 87 LEU A C 1
ATOM 689 O O . LEU A 1 87 ? 8.131 0.137 2.094 1.00 98.50 87 LEU A O 1
ATOM 693 N N . ALA A 1 88 ? 6.126 -0.610 1.398 1.00 97.81 88 ALA A N 1
ATOM 694 C CA . ALA A 1 88 ? 6.625 -1.266 0.194 1.00 97.81 88 ALA A CA 1
ATOM 695 C C . ALA A 1 88 ? 7.313 -0.267 -0.744 1.00 97.81 88 ALA A C 1
ATOM 697 O O . ALA A 1 88 ? 8.447 -0.496 -1.154 1.00 97.81 88 ALA A O 1
ATOM 698 N N . MET A 1 89 ? 6.675 0.873 -1.027 1.00 97.75 89 MET A N 1
ATOM 699 C CA . MET A 1 89 ? 7.258 1.918 -1.871 1.00 97.75 89 MET A CA 1
ATOM 700 C C . MET A 1 89 ? 8.536 2.503 -1.269 1.00 97.75 89 MET A C 1
ATOM 702 O O . MET A 1 89 ? 9.526 2.665 -1.979 1.00 97.75 89 MET A O 1
ATOM 706 N N . SER A 1 90 ? 8.539 2.780 0.038 1.00 98.25 90 SER A N 1
ATOM 707 C CA . SER A 1 90 ? 9.721 3.300 0.736 1.00 98.25 90 SER A CA 1
ATOM 708 C C . SER A 1 90 ? 10.881 2.304 0.681 1.00 98.25 90 SER A C 1
ATOM 710 O O . SER A 1 90 ? 12.018 2.696 0.417 1.00 98.25 90 SER A O 1
ATOM 712 N N . GLY A 1 91 ? 10.592 1.014 0.875 1.00 98.00 91 GLY A N 1
ATOM 713 C CA . GLY A 1 91 ? 11.571 -0.065 0.776 1.00 98.00 91 GLY A CA 1
ATOM 714 C C . GLY A 1 91 ? 12.127 -0.222 -0.638 1.00 98.00 91 GLY A C 1
ATOM 715 O O . GLY A 1 91 ? 13.342 -0.279 -0.802 1.00 98.00 91 GLY A O 1
ATOM 716 N N . ILE A 1 92 ? 11.262 -0.220 -1.658 1.00 97.00 92 ILE A N 1
ATOM 717 C CA . ILE A 1 92 ? 11.668 -0.313 -3.069 1.00 97.00 92 ILE A CA 1
ATOM 718 C C . ILE A 1 92 ? 12.540 0.883 -3.451 1.00 97.00 92 ILE A C 1
ATOM 720 O O . ILE A 1 92 ? 13.619 0.688 -4.000 1.00 97.00 92 ILE A O 1
ATOM 724 N N . MET A 1 93 ? 12.116 2.108 -3.131 1.00 97.12 93 MET A N 1
ATOM 725 C CA . MET A 1 93 ? 12.867 3.318 -3.473 1.00 97.12 93 MET A CA 1
ATOM 726 C C . MET A 1 93 ? 14.224 3.363 -2.765 1.00 97.12 93 MET A C 1
ATOM 728 O O . MET A 1 93 ? 15.243 3.617 -3.401 1.00 97.12 93 MET A O 1
ATOM 732 N N . SER A 1 94 ? 14.258 3.068 -1.462 1.00 97.88 94 SER A N 1
ATOM 733 C CA . SER A 1 94 ? 15.509 3.062 -0.694 1.00 97.88 94 SER A CA 1
ATOM 734 C C . SER A 1 94 ? 16.446 1.953 -1.170 1.00 97.88 94 SER A C 1
ATOM 736 O O . SER A 1 94 ? 17.635 2.191 -1.363 1.00 97.88 94 SER A O 1
ATOM 738 N N . GLY A 1 95 ? 15.913 0.752 -1.411 1.00 97.69 95 GLY A N 1
ATOM 739 C CA . GLY A 1 95 ? 16.675 -0.379 -1.931 1.00 97.69 95 GLY A CA 1
ATOM 740 C C . GLY A 1 95 ? 17.220 -0.112 -3.332 1.00 97.69 95 GLY A C 1
ATOM 741 O O . GLY A 1 95 ? 18.383 -0.403 -3.592 1.00 97.69 95 GLY A O 1
ATOM 742 N N . PHE A 1 96 ? 16.426 0.508 -4.207 1.00 96.50 96 PHE A N 1
ATOM 743 C CA . PHE A 1 96 ? 16.870 0.927 -5.533 1.00 96.50 96 PHE A CA 1
ATOM 744 C C . PHE A 1 96 ? 17.972 1.989 -5.451 1.00 96.50 96 PHE A C 1
ATOM 746 O O . PHE A 1 96 ? 18.999 1.843 -6.107 1.00 96.50 96 PHE A O 1
ATOM 753 N N . ALA A 1 97 ? 17.810 3.018 -4.614 1.00 97.25 97 ALA A N 1
ATOM 754 C CA . ALA A 1 97 ? 18.811 4.070 -4.438 1.00 97.25 97 ALA A CA 1
ATOM 755 C C . ALA A 1 97 ? 20.145 3.522 -3.905 1.00 97.25 97 ALA A C 1
ATOM 757 O O . ALA A 1 97 ? 21.202 3.816 -4.460 1.00 97.25 97 ALA A O 1
ATOM 758 N N . ILE A 1 98 ? 20.098 2.682 -2.866 1.00 97.88 98 ILE A N 1
ATOM 759 C CA . ILE A 1 98 ? 21.289 2.021 -2.317 1.00 97.88 98 ILE A CA 1
ATOM 760 C C . ILE A 1 98 ? 21.898 1.077 -3.357 1.00 97.88 98 ILE A C 1
ATOM 762 O O . ILE A 1 98 ? 23.111 1.082 -3.553 1.00 97.88 98 ILE A O 1
ATOM 766 N N . GLY A 1 99 ? 21.071 0.296 -4.053 1.00 96.81 99 GLY A N 1
ATOM 767 C CA . GLY A 1 99 ? 21.509 -0.624 -5.097 1.00 96.81 99 GLY A CA 1
ATOM 768 C C . GLY A 1 99 ? 22.258 0.099 -6.212 1.00 96.81 99 GLY A C 1
ATOM 769 O O . GLY A 1 99 ? 23.379 -0.277 -6.529 1.00 96.81 99 GLY A O 1
ATOM 770 N N . MET A 1 100 ? 21.701 1.186 -6.745 1.00 95.94 100 MET A N 1
ATOM 771 C CA . MET A 1 100 ? 22.351 1.973 -7.797 1.00 95.94 100 MET A CA 1
ATOM 772 C C . MET A 1 100 ? 23.629 2.681 -7.337 1.00 95.94 100 MET A C 1
ATOM 774 O O . MET A 1 100 ? 24.474 2.987 -8.172 1.00 95.94 100 MET A O 1
ATOM 778 N N . LEU A 1 101 ? 23.788 2.936 -6.036 1.00 96.75 101 LEU A N 1
ATOM 779 C CA . LEU A 1 101 ? 25.016 3.503 -5.478 1.00 96.75 101 LEU A CA 1
ATOM 780 C C . LEU A 1 101 ? 26.113 2.446 -5.271 1.00 96.75 101 LEU A C 1
ATOM 782 O O . LEU A 1 101 ? 27.293 2.753 -5.408 1.00 96.75 101 LEU A O 1
ATOM 786 N N . MET A 1 102 ? 25.736 1.221 -4.897 1.00 97.38 102 MET A N 1
ATOM 787 C CA . MET A 1 102 ? 26.674 0.146 -4.544 1.00 97.38 102 MET A CA 1
ATOM 788 C C . MET A 1 102 ? 27.055 -0.746 -5.724 1.00 97.38 102 MET A C 1
ATOM 790 O O . MET A 1 102 ? 28.114 -1.371 -5.715 1.00 97.38 102 MET A O 1
ATOM 794 N N . LEU A 1 103 ? 26.183 -0.852 -6.721 1.00 96.62 103 LEU A N 1
ATOM 795 C CA . LEU A 1 103 ? 26.399 -1.706 -7.873 1.00 96.62 103 LEU A CA 1
ATOM 796 C C . LEU A 1 103 ? 27.261 -1.002 -8.944 1.00 96.62 103 LEU A C 1
ATOM 798 O O . LEU A 1 103 ? 27.102 0.194 -9.170 1.00 96.62 103 LEU A O 1
ATOM 802 N N . PRO A 1 104 ? 28.133 -1.729 -9.669 1.00 96.00 104 PRO A N 1
ATOM 803 C CA . PRO A 1 104 ? 29.117 -1.124 -10.581 1.00 96.00 104 PRO A CA 1
ATOM 804 C C . PRO A 1 104 ? 28.546 -0.663 -11.935 1.00 96.00 104 PRO A C 1
ATOM 806 O O . PRO A 1 104 ? 29.236 -0.010 -12.715 1.00 96.00 104 PRO A O 1
ATOM 809 N N . GLY A 1 105 ? 27.311 -1.049 -12.250 1.00 95.19 105 GLY A N 1
ATOM 810 C CA . GLY A 1 105 ? 26.648 -0.800 -13.529 1.00 95.19 105 GLY A CA 1
ATOM 811 C C . GLY A 1 105 ? 25.744 0.432 -13.506 1.00 95.19 105 GLY A C 1
ATOM 812 O O . GLY A 1 105 ? 25.221 0.826 -12.467 1.00 95.19 105 GLY A O 1
ATOM 813 N N . SER A 1 106 ? 25.514 1.023 -14.677 1.00 95.75 106 SER A N 1
ATOM 814 C CA . SER A 1 106 ? 24.538 2.102 -14.842 1.00 95.75 106 SER A CA 1
ATOM 815 C C . SER A 1 106 ? 23.107 1.559 -14.945 1.00 95.75 106 SER A C 1
ATOM 817 O O . SER A 1 106 ? 22.882 0.374 -15.193 1.00 95.75 106 SER A O 1
ATOM 819 N N . PHE A 1 107 ? 22.106 2.428 -14.795 1.00 95.31 107 PHE A N 1
ATOM 820 C CA . PHE A 1 107 ? 20.705 2.025 -14.947 1.00 95.31 107 PHE A CA 1
ATOM 821 C C . PHE A 1 107 ? 20.396 1.398 -16.328 1.00 95.31 107 PHE A C 1
ATOM 823 O O . PHE A 1 107 ? 19.809 0.316 -16.350 1.00 95.31 107 PHE A O 1
ATOM 830 N N . PRO A 1 108 ? 20.857 1.962 -17.471 1.00 97.00 108 PRO A N 1
ATOM 831 C CA . PRO A 1 108 ? 20.691 1.316 -18.777 1.00 97.00 108 PRO A CA 1
ATOM 832 C C . PRO A 1 108 ? 21.332 -0.074 -18.877 1.00 97.00 108 PRO A C 1
ATOM 834 O O . PRO A 1 108 ? 20.795 -0.938 -19.562 1.00 97.00 108 PRO A O 1
ATOM 837 N N . HIS A 1 109 ? 22.451 -0.318 -18.183 1.00 96.44 109 HIS A N 1
ATOM 838 C CA . HIS A 1 109 ? 23.086 -1.638 -18.162 1.00 96.44 109 HIS A CA 1
ATOM 839 C C . HIS A 1 109 ? 22.166 -2.693 -17.529 1.00 96.44 109 HIS A C 1
ATOM 841 O O . HIS A 1 109 ? 21.944 -3.749 -18.118 1.00 96.44 109 HIS A O 1
ATOM 847 N N . TYR A 1 110 ? 21.577 -2.391 -16.368 1.00 95.94 110 TYR A N 1
ATOM 848 C CA . TYR A 1 110 ? 20.647 -3.308 -15.702 1.00 95.94 110 TYR A CA 1
ATOM 849 C C . TYR A 1 110 ? 19.327 -3.474 -16.450 1.00 95.94 110 TYR A C 1
ATOM 851 O O . TYR A 1 110 ? 18.790 -4.580 -16.486 1.00 95.94 110 TYR A O 1
ATOM 859 N N . LEU A 1 111 ? 18.827 -2.414 -17.091 1.00 95.19 111 LEU A N 1
ATOM 860 C CA . LEU A 1 111 ? 17.680 -2.533 -17.989 1.00 95.19 111 LEU A CA 1
ATOM 861 C C . LEU A 1 111 ? 17.976 -3.474 -19.160 1.00 95.19 111 LEU A C 1
ATOM 863 O O . LEU A 1 111 ? 17.174 -4.364 -19.418 1.00 95.19 111 LEU A O 1
ATOM 867 N N . GLY A 1 112 ? 19.144 -3.353 -19.800 1.00 96.94 112 GLY A N 1
ATOM 868 C CA . GLY A 1 112 ? 19.543 -4.241 -20.895 1.00 96.94 112 GLY A CA 1
ATOM 869 C C . GLY A 1 112 ? 19.625 -5.714 -20.475 1.00 96.94 112 GLY A C 1
ATOM 870 O O . GLY A 1 112 ? 19.227 -6.598 -21.232 1.00 96.94 112 GLY A O 1
ATOM 871 N N . ILE A 1 113 ? 20.063 -5.993 -19.240 1.00 96.00 113 ILE A N 1
ATOM 872 C CA . ILE A 1 113 ? 20.020 -7.350 -18.671 1.00 96.00 113 ILE A CA 1
ATOM 873 C C . ILE A 1 113 ? 18.571 -7.851 -18.587 1.00 96.00 113 ILE A C 1
ATOM 875 O O . ILE A 1 113 ? 18.290 -8.958 -19.041 1.00 96.00 113 ILE A O 1
ATOM 879 N N . ILE A 1 114 ? 17.646 -7.048 -18.053 1.00 94.69 114 ILE A N 1
ATOM 880 C CA . ILE A 1 114 ? 16.224 -7.418 -17.941 1.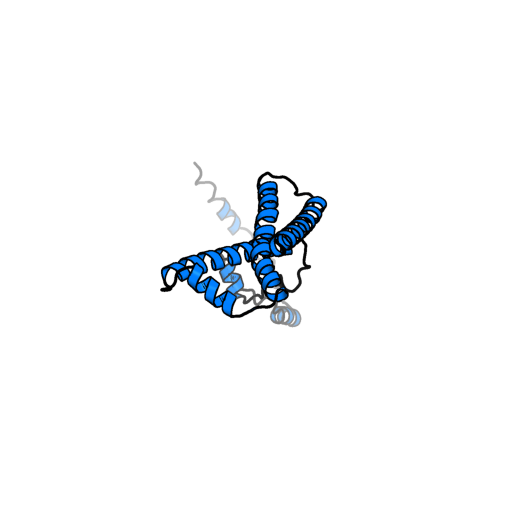00 94.69 114 ILE A CA 1
ATOM 881 C C . ILE A 1 114 ? 15.595 -7.622 -19.328 1.00 94.69 114 ILE A C 1
ATOM 883 O O . ILE A 1 114 ? 14.852 -8.582 -19.524 1.00 94.69 114 ILE A O 1
ATOM 887 N N . GLU A 1 115 ? 15.911 -6.768 -20.301 1.00 95.12 115 GLU A N 1
ATOM 888 C CA . GLU A 1 115 ? 15.436 -6.894 -21.685 1.00 95.12 115 GLU A CA 1
ATOM 889 C C . GLU A 1 115 ? 15.929 -8.193 -22.339 1.00 95.12 115 GLU A C 1
ATOM 891 O O . GLU A 1 115 ? 15.145 -8.898 -22.979 1.00 95.12 115 GLU A O 1
ATOM 896 N N . SER A 1 116 ? 17.192 -8.571 -22.108 1.00 97.00 116 SER A N 1
ATOM 897 C CA . SER A 1 116 ? 17.778 -9.815 -22.633 1.00 97.00 116 SER A CA 1
ATOM 898 C C . SER A 1 116 ? 17.167 -11.098 -22.054 1.00 97.00 116 SER A C 1
ATOM 900 O O . SER A 1 116 ? 17.363 -12.179 -22.602 1.00 97.00 116 SER A O 1
ATOM 902 N N . MET A 1 117 ? 16.404 -11.001 -20.958 1.00 95.88 117 MET A N 1
ATOM 903 C CA . MET A 1 117 ? 15.672 -12.139 -20.391 1.00 95.88 117 MET A CA 1
ATOM 904 C C . MET A 1 117 ? 14.395 -12.474 -21.177 1.00 95.88 117 MET A C 1
ATOM 906 O O . MET A 1 117 ? 13.795 -13.518 -20.929 1.00 95.88 117 MET A O 1
ATOM 910 N N . HIS A 1 118 ? 13.977 -11.621 -22.123 1.00 93.94 118 HIS A N 1
ATOM 911 C CA . HIS A 1 118 ? 12.845 -11.856 -23.027 1.00 93.94 118 HIS A CA 1
ATOM 912 C C . HIS A 1 118 ? 11.533 -12.245 -22.316 1.00 93.94 118 HIS A C 1
ATOM 914 O O . HIS A 1 118 ? 10.812 -13.150 -22.746 1.00 93.94 118 HIS A O 1
ATOM 920 N N . TYR A 1 119 ? 11.193 -11.550 -21.225 1.00 94.75 119 TYR A N 1
ATOM 921 C CA . TYR A 1 119 ? 9.918 -11.761 -20.536 1.00 94.75 119 TYR A CA 1
ATOM 922 C C . TYR A 1 119 ? 8.722 -11.501 -21.463 1.00 94.75 119 TYR A C 1
ATOM 924 O O . TYR A 1 119 ? 8.676 -10.516 -22.199 1.00 94.75 119 TYR A O 1
ATOM 932 N N . GLY A 1 120 ? 7.712 -12.371 -21.392 1.00 95.31 120 GLY A N 1
ATOM 933 C CA . GLY A 1 120 ? 6.472 -12.194 -22.146 1.00 95.31 120 GLY A CA 1
ATOM 934 C C . GLY A 1 120 ? 5.679 -10.962 -21.693 1.00 95.31 120 GLY A C 1
ATOM 935 O O . GLY A 1 120 ? 5.747 -10.555 -20.530 1.00 95.31 120 GLY A O 1
ATOM 936 N N . GLY A 1 121 ? 4.854 -10.409 -22.589 1.00 94.56 121 GLY A N 1
ATOM 937 C CA . GLY A 1 121 ? 4.085 -9.183 -22.330 1.00 94.56 121 GLY A CA 1
ATOM 938 C C . GLY A 1 121 ? 3.198 -9.243 -21.079 1.00 94.56 121 GLY A C 1
ATOM 939 O O . GLY A 1 121 ? 3.077 -8.251 -20.367 1.00 94.56 121 GLY A O 1
ATOM 940 N N . ALA A 1 122 ? 2.654 -10.417 -20.743 1.00 95.50 122 ALA A N 1
ATOM 941 C CA . ALA A 1 122 ? 1.882 -10.610 -19.514 1.00 95.50 122 ALA A CA 1
ATOM 942 C C . ALA A 1 122 ? 2.730 -10.433 -18.241 1.00 95.50 122 ALA A C 1
ATOM 944 O O . ALA A 1 122 ? 2.276 -9.820 -17.279 1.00 95.50 122 ALA A O 1
ATOM 945 N N . CYS A 1 123 ? 3.971 -10.931 -18.235 1.00 96.31 123 CYS A N 1
ATOM 946 C CA . CYS A 1 123 ? 4.885 -10.775 -17.103 1.00 96.31 123 CYS A CA 1
ATOM 947 C C . CYS A 1 123 ? 5.281 -9.303 -16.923 1.00 96.31 123 CYS A C 1
ATOM 949 O O . CYS A 1 123 ? 5.213 -8.778 -15.812 1.00 96.31 123 CYS A O 1
ATOM 951 N N . ILE A 1 124 ? 5.593 -8.616 -18.027 1.00 95.75 124 ILE A N 1
ATOM 952 C CA . ILE A 1 124 ? 5.911 -7.182 -18.020 1.00 95.75 124 ILE A CA 1
ATOM 953 C C . ILE A 1 124 ? 4.715 -6.367 -17.513 1.00 95.75 124 ILE A C 1
ATOM 955 O O . ILE A 1 124 ? 4.885 -5.507 -16.650 1.00 95.75 124 ILE A O 1
ATOM 959 N N . PHE A 1 125 ? 3.503 -6.665 -17.990 1.00 97.31 125 PHE A N 1
ATOM 960 C CA . PHE A 1 125 ? 2.281 -6.013 -17.522 1.00 97.31 125 PHE A CA 1
ATOM 961 C C . PHE A 1 125 ? 2.076 -6.200 -16.014 1.00 97.31 125 PHE A C 1
ATOM 963 O O . PHE A 1 125 ? 1.843 -5.226 -15.302 1.00 97.31 125 PHE A O 1
ATOM 970 N N . LEU A 1 126 ? 2.203 -7.431 -15.508 1.00 97.38 126 LEU A N 1
ATOM 971 C CA . LEU A 1 126 ? 2.047 -7.713 -14.080 1.00 97.38 126 LEU A CA 1
ATOM 972 C C . LEU A 1 126 ? 3.098 -6.991 -13.234 1.00 97.38 126 LEU A C 1
ATOM 974 O O . LEU A 1 126 ? 2.761 -6.493 -12.164 1.00 97.38 126 LEU A O 1
ATOM 978 N N . LEU A 1 127 ? 4.342 -6.888 -13.710 1.00 95.50 127 LEU A N 1
ATOM 979 C CA . LEU A 1 127 ? 5.392 -6.148 -13.013 1.00 95.50 127 LEU A CA 1
ATOM 980 C C . LEU A 1 127 ? 5.090 -4.642 -12.976 1.00 95.50 127 LEU A C 1
ATOM 982 O O . LEU A 1 127 ? 5.154 -4.032 -11.908 1.00 95.50 127 LEU A O 1
ATOM 986 N N . LYS A 1 128 ? 4.689 -4.053 -14.111 1.00 97.00 128 LYS A N 1
ATOM 987 C CA . LYS A 1 128 ? 4.236 -2.652 -14.181 1.00 97.00 128 LYS A CA 1
ATOM 988 C C . LYS A 1 128 ? 3.047 -2.402 -13.249 1.00 97.00 128 LYS A C 1
ATOM 990 O O . LYS A 1 128 ? 3.022 -1.400 -12.533 1.00 97.00 128 LYS A O 1
ATOM 995 N N . TYR A 1 129 ? 2.096 -3.330 -13.199 1.00 98.06 129 TYR A N 1
ATOM 996 C CA . TYR A 1 129 ? 0.924 -3.234 -12.332 1.00 98.06 129 TYR A CA 1
ATOM 997 C C . TYR A 1 129 ? 1.286 -3.350 -10.851 1.00 98.06 129 TYR A C 1
ATOM 999 O O . TYR A 1 129 ? 0.846 -2.535 -10.043 1.00 98.06 129 TYR A O 1
ATOM 1007 N N . ALA A 1 130 ? 2.144 -4.305 -10.492 1.00 97.19 130 ALA A N 1
ATOM 1008 C CA . ALA A 1 130 ? 2.611 -4.497 -9.124 1.00 97.19 130 ALA A CA 1
ATOM 1009 C C . ALA A 1 130 ? 3.388 -3.284 -8.586 1.00 97.19 130 ALA A C 1
ATOM 1011 O O . ALA A 1 130 ? 3.331 -3.012 -7.389 1.00 97.19 130 ALA A O 1
ATOM 1012 N N . LEU A 1 131 ? 4.083 -2.541 -9.455 1.00 96.44 131 LEU A N 1
ATOM 1013 C CA . LEU A 1 131 ? 4.774 -1.302 -9.088 1.00 96.44 131 LEU A CA 1
ATOM 1014 C C . LEU A 1 131 ? 3.839 -0.084 -9.063 1.00 96.44 131 LEU A C 1
ATOM 1016 O O . LEU A 1 131 ? 3.943 0.753 -8.166 1.00 96.44 131 LEU A O 1
ATOM 1020 N N . SER A 1 132 ? 2.916 0.026 -10.021 1.00 97.62 132 SER A N 1
ATOM 1021 C CA . SER A 1 132 ? 2.033 1.193 -10.146 1.00 97.62 132 SER A CA 1
ATOM 1022 C C . SER A 1 132 ? 0.866 1.177 -9.158 1.00 97.62 132 SER A C 1
ATOM 1024 O O . SER A 1 132 ? 0.523 2.223 -8.605 1.00 97.62 132 SER A O 1
ATOM 1026 N N . TRP A 1 133 ? 0.266 0.017 -8.878 1.00 98.38 133 TRP A N 1
ATOM 1027 C CA . TRP A 1 133 ? -0.911 -0.076 -8.011 1.00 98.38 133 TRP A CA 1
ATOM 1028 C C . TRP A 1 133 ? -0.671 0.426 -6.580 1.00 98.38 133 TRP A C 1
ATOM 1030 O O . TRP A 1 133 ? -1.486 1.226 -6.109 1.00 98.38 133 TRP A O 1
ATOM 1040 N N . PRO A 1 134 ? 0.435 0.066 -5.889 1.00 98.12 134 PRO A N 1
ATOM 1041 C CA . PRO A 1 134 ? 0.738 0.613 -4.570 1.00 98.12 134 PRO A CA 1
ATOM 1042 C C . PRO A 1 134 ? 0.807 2.139 -4.569 1.00 98.12 134 PRO A C 1
ATOM 1044 O O . PRO A 1 134 ? 0.250 2.762 -3.670 1.00 98.12 134 PRO A O 1
ATOM 1047 N N . PHE A 1 135 ? 1.418 2.736 -5.596 1.00 98.06 135 PHE A N 1
ATOM 1048 C CA . PHE A 1 135 ? 1.507 4.187 -5.740 1.00 98.06 135 PHE A CA 1
ATOM 1049 C C . PHE A 1 135 ? 0.127 4.822 -5.924 1.00 98.06 135 PHE A C 1
ATOM 1051 O O . PHE A 1 135 ? -0.238 5.724 -5.170 1.00 98.06 135 PHE A O 1
ATOM 1058 N N . MET A 1 136 ? -0.671 4.316 -6.869 1.00 98.31 136 MET A N 1
ATOM 1059 C CA . MET A 1 136 ? -2.004 4.858 -7.155 1.00 98.31 136 MET A CA 1
ATOM 1060 C C . MET A 1 136 ? -2.937 4.742 -5.948 1.00 98.31 136 MET A C 1
ATOM 1062 O O . MET A 1 136 ? -3.650 5.691 -5.618 1.00 98.31 136 MET A O 1
ATOM 1066 N N . PHE A 1 137 ? -2.906 3.602 -5.251 1.00 98.56 137 PHE A N 1
ATOM 1067 C CA . PHE A 1 137 ? -3.694 3.399 -4.039 1.00 98.56 137 PHE A CA 1
ATOM 1068 C C . PHE A 1 137 ? -3.227 4.305 -2.901 1.00 98.56 137 PHE A C 1
ATOM 1070 O O . PHE A 1 137 ? -4.053 4.967 -2.272 1.00 98.56 137 PHE A O 1
ATOM 1077 N N . HIS A 1 138 ? -1.919 4.352 -2.628 1.00 98.62 138 HIS A N 1
ATOM 1078 C CA . HIS A 1 138 ? -1.373 5.155 -1.538 1.00 98.62 138 HIS A CA 1
ATOM 1079 C C . HIS A 1 138 ? -1.671 6.641 -1.742 1.00 98.62 138 HIS A C 1
ATOM 1081 O O . HIS A 1 138 ? -2.096 7.307 -0.801 1.00 98.62 138 HIS A O 1
ATOM 1087 N N . PHE A 1 139 ? -1.534 7.133 -2.973 1.00 98.31 139 PHE A N 1
ATOM 1088 C CA . PHE A 1 139 ? -1.837 8.512 -3.336 1.00 98.31 139 PHE A CA 1
ATOM 1089 C C . PHE A 1 139 ? -3.329 8.841 -3.183 1.00 98.31 139 PHE A C 1
ATOM 1091 O O . PHE A 1 139 ? -3.686 9.761 -2.446 1.00 98.31 139 PHE A O 1
ATOM 1098 N N . ALA A 1 140 ? -4.218 8.061 -3.809 1.00 98.25 140 ALA A N 1
ATOM 1099 C CA . ALA A 1 140 ? -5.659 8.308 -3.745 1.00 98.25 140 ALA A CA 1
ATOM 1100 C C . ALA A 1 140 ? -6.207 8.175 -2.314 1.00 98.25 140 ALA A C 1
ATOM 1102 O O . ALA A 1 140 ? -6.999 9.005 -1.862 1.00 98.25 140 ALA A O 1
ATOM 1103 N N . ASN A 1 141 ? -5.757 7.163 -1.563 1.00 98.19 141 ASN A N 1
ATOM 1104 C CA . ASN A 1 141 ? -6.147 7.015 -0.165 1.00 98.19 141 ASN A CA 1
ATOM 1105 C C . ASN A 1 141 ? -5.507 8.094 0.723 1.00 98.19 141 ASN A C 1
ATOM 1107 O O . ASN A 1 141 ? -6.126 8.512 1.694 1.00 98.19 141 ASN A O 1
ATOM 1111 N N . GLY A 1 142 ? -4.316 8.590 0.380 1.00 98.00 142 GLY A N 1
ATOM 1112 C CA . GLY A 1 142 ? -3.680 9.732 1.038 1.00 98.00 142 GLY A CA 1
ATOM 1113 C C . GLY A 1 142 ? -4.522 11.006 0.933 1.00 98.00 142 GLY A C 1
ATOM 1114 O O . GLY A 1 142 ? -4.742 11.672 1.937 1.00 98.00 142 GLY A O 1
ATOM 1115 N N . ILE A 1 143 ? -5.102 11.293 -0.239 1.00 98.00 143 ILE A N 1
ATOM 1116 C CA . ILE A 1 143 ? -6.055 12.408 -0.407 1.00 98.00 143 ILE A CA 1
ATOM 1117 C C . ILE A 1 143 ? -7.271 12.233 0.514 1.00 98.00 143 ILE A C 1
ATOM 1119 O O . ILE A 1 143 ? -7.710 13.187 1.156 1.00 98.00 143 ILE A O 1
ATOM 1123 N N . ARG A 1 144 ? -7.803 11.010 0.622 1.00 97.25 144 ARG A N 1
ATOM 1124 C CA . ARG A 1 144 ? -8.895 10.694 1.557 1.00 97.25 144 ARG A CA 1
ATOM 1125 C C . ARG A 1 144 ? -8.484 10.897 3.019 1.00 97.25 144 ARG A C 1
ATOM 1127 O O . ARG A 1 144 ? -9.277 11.434 3.784 1.00 97.25 144 ARG A O 1
ATOM 1134 N N . HIS A 1 145 ? -7.262 10.528 3.399 1.00 97.62 145 HIS A N 1
ATOM 1135 C CA . HIS A 1 145 ? -6.724 10.805 4.734 1.00 97.62 145 HIS A CA 1
ATOM 1136 C C . HIS A 1 145 ? -6.610 12.309 5.006 1.00 97.62 145 HIS A C 1
ATOM 1138 O O . HIS A 1 145 ? -7.074 12.759 6.044 1.00 97.62 145 HIS A O 1
ATOM 1144 N N . LEU A 1 146 ? -6.123 13.103 4.048 1.00 98.31 146 LEU A N 1
ATOM 1145 C CA . LEU A 1 146 ? -6.089 14.563 4.183 1.00 98.31 146 LEU A CA 1
ATOM 1146 C C . LEU A 1 146 ? -7.498 15.165 4.313 1.00 98.31 146 LEU A C 1
ATOM 1148 O O . LEU A 1 146 ? -7.700 16.131 5.045 1.00 98.31 146 LEU A O 1
ATOM 1152 N N . ALA A 1 147 ? -8.498 14.592 3.635 1.00 97.62 147 ALA A N 1
ATOM 1153 C CA . ALA A 1 147 ? -9.893 14.985 3.829 1.00 97.62 147 ALA A CA 1
ATOM 1154 C C . ALA A 1 147 ? -10.382 14.704 5.261 1.00 97.62 147 ALA A C 1
ATOM 1156 O O . ALA A 1 147 ? -11.054 15.555 5.850 1.00 97.62 147 ALA A O 1
ATOM 1157 N N . TRP A 1 148 ? -9.994 13.563 5.837 1.00 97.31 148 TRP A N 1
ATOM 1158 C CA . TRP A 1 148 ? -10.246 13.246 7.243 1.00 97.31 148 TRP A CA 1
ATOM 1159 C C . TRP A 1 148 ? -9.510 14.186 8.200 1.00 97.31 148 TRP A C 1
ATOM 1161 O O . TRP A 1 148 ? -10.108 14.635 9.173 1.00 97.31 148 TRP A O 1
ATOM 1171 N N . ASP A 1 149 ? -8.273 14.576 7.903 1.00 97.94 149 ASP A N 1
ATOM 1172 C CA . ASP A 1 149 ? -7.531 15.544 8.723 1.00 97.94 149 ASP A CA 1
ATOM 1173 C C . ASP A 1 149 ? -8.213 16.927 8.737 1.00 97.94 149 ASP A C 1
ATOM 1175 O O . ASP A 1 149 ? -8.139 17.661 9.720 1.00 97.94 149 ASP A O 1
ATOM 1179 N N . MET A 1 150 ? -8.957 17.260 7.676 1.00 98.00 150 MET A N 1
ATOM 1180 C CA . MET A 1 150 ? -9.800 18.459 7.595 1.00 98.00 150 MET A CA 1
ATOM 1181 C C . MET A 1 150 ? -11.192 18.299 8.236 1.00 98.00 150 MET A C 1
ATOM 1183 O O . MET A 1 150 ? -12.023 19.200 8.109 1.00 98.00 150 MET A O 1
ATOM 1187 N N . GLY A 1 151 ? -11.499 17.168 8.876 1.00 96.69 151 GLY A N 1
ATOM 1188 C CA . GLY A 1 151 ? -12.808 16.938 9.495 1.00 96.69 151 GLY A CA 1
ATOM 1189 C C . GLY A 1 151 ? -13.932 16.558 8.518 1.00 96.69 151 GLY A C 1
ATOM 1190 O O . GLY A 1 151 ? -15.101 16.640 8.888 1.00 96.69 151 GLY A O 1
ATOM 1191 N N . LYS A 1 152 ? -13.628 16.161 7.273 1.00 96.56 152 LYS A N 1
ATOM 1192 C CA . LYS A 1 152 ? -14.630 15.853 6.229 1.00 96.56 152 LYS A CA 1
ATOM 1193 C C . LYS A 1 152 ? -14.778 14.349 6.016 1.00 96.56 152 LYS A C 1
ATOM 1195 O O . LYS A 1 152 ? -13.781 13.644 6.030 1.00 96.56 152 LYS A O 1
ATOM 1200 N N . GLY A 1 153 ? -15.982 13.856 5.713 1.00 93.88 153 GLY A N 1
ATOM 1201 C CA . GLY A 1 153 ? -16.162 12.468 5.259 1.00 93.88 153 GLY A CA 1
ATOM 1202 C C . GLY A 1 153 ? -16.172 11.414 6.373 1.00 93.88 153 GLY A C 1
ATOM 1203 O O . GLY A 1 153 ? -15.657 10.314 6.161 1.00 93.88 153 GLY A O 1
ATOM 1204 N N . PHE A 1 154 ? -16.681 11.760 7.563 1.00 94.88 154 PHE A N 1
ATOM 1205 C CA . PHE A 1 154 ? -16.715 10.888 8.750 1.00 94.88 154 PHE A CA 1
ATOM 1206 C C . PHE A 1 154 ? -18.048 10.166 8.967 1.00 94.88 154 PHE A C 1
ATOM 1208 O O . PHE A 1 154 ? -18.142 9.333 9.870 1.00 94.88 154 PHE A O 1
ATOM 1215 N N . GLU A 1 155 ? -19.082 10.436 8.165 1.00 96.44 155 GLU A N 1
ATOM 1216 C CA . GLU A 1 155 ? -20.305 9.641 8.256 1.00 96.44 155 GLU A CA 1
ATOM 1217 C C . GLU A 1 155 ? -20.008 8.195 7.829 1.00 96.44 155 GLU A C 1
ATOM 1219 O O . GLU A 1 155 ? -19.337 7.955 6.828 1.00 96.44 155 GLU A O 1
ATOM 1224 N N . ASN A 1 156 ? -20.538 7.199 8.548 1.00 93.94 156 ASN A N 1
ATOM 1225 C CA . ASN A 1 156 ? -20.267 5.781 8.269 1.00 93.94 156 ASN A CA 1
ATOM 1226 C C . ASN A 1 156 ? -20.527 5.385 6.805 1.00 93.94 156 ASN A C 1
ATOM 1228 O O . ASN A 1 156 ? -19.782 4.582 6.237 1.00 93.94 156 ASN A O 1
ATOM 1232 N N . LYS A 1 157 ? -21.573 5.951 6.188 1.00 95.88 157 LYS A N 1
ATOM 1233 C CA . LYS A 1 157 ? -21.877 5.730 4.769 1.00 95.88 157 LYS A CA 1
ATOM 1234 C C . LYS A 1 157 ? -20.788 6.312 3.874 1.00 95.88 157 LYS A C 1
ATOM 1236 O O . LYS A 1 157 ? -20.288 5.599 3.012 1.00 95.88 157 LYS A O 1
ATOM 1241 N N . GLU A 1 158 ? -20.389 7.559 4.109 1.00 96.06 158 GLU A N 1
ATOM 1242 C CA . GLU A 1 158 ? -19.325 8.233 3.358 1.00 96.06 158 GLU A CA 1
ATOM 1243 C C . GLU A 1 158 ? -17.985 7.518 3.508 1.00 96.06 158 GLU A C 1
ATOM 1245 O O . GLU A 1 158 ? -17.266 7.300 2.537 1.00 96.06 158 GLU A O 1
ATOM 1250 N N . VAL A 1 159 ? -17.647 7.084 4.718 1.00 96.06 159 VAL A N 1
ATOM 1251 C CA . VAL A 1 159 ? -16.423 6.334 4.987 1.00 96.06 159 VAL A CA 1
ATOM 1252 C C . VAL A 1 159 ? -16.402 5.026 4.188 1.00 96.06 159 VAL A C 1
ATOM 1254 O O . VAL A 1 159 ? -15.367 4.679 3.613 1.00 96.06 159 VAL A O 1
ATOM 1257 N N . ALA A 1 160 ? -17.525 4.308 4.114 1.00 95.88 160 ALA A N 1
ATOM 1258 C CA . ALA A 1 160 ? -17.628 3.081 3.331 1.00 95.88 160 ALA A CA 1
ATOM 1259 C C . ALA A 1 160 ? -17.544 3.349 1.819 1.00 95.88 160 ALA A C 1
ATOM 1261 O O . ALA A 1 160 ? -16.769 2.683 1.129 1.00 95.88 160 ALA A O 1
ATOM 1262 N N . THR A 1 161 ? -18.286 4.339 1.309 1.00 96.62 161 THR A N 1
ATOM 1263 C CA . THR A 1 161 ? -18.302 4.670 -0.124 1.00 96.62 161 THR A CA 1
ATOM 1264 C C . THR A 1 161 ? -16.947 5.185 -0.586 1.00 96.62 161 THR A C 1
ATOM 1266 O O . THR A 1 161 ? -16.383 4.636 -1.526 1.00 96.62 161 THR A O 1
ATOM 1269 N N . THR A 1 162 ? -16.363 6.158 0.116 1.00 97.06 162 THR A N 1
ATOM 1270 C CA . THR A 1 162 ? -15.034 6.703 -0.208 1.00 97.06 162 THR A CA 1
ATOM 1271 C C . THR A 1 162 ? -13.949 5.631 -0.183 1.00 97.06 162 THR A C 1
ATOM 1273 O O . THR A 1 162 ? -13.054 5.658 -1.023 1.00 97.06 162 THR A O 1
ATOM 1276 N N . GLY A 1 163 ? -14.037 4.651 0.724 1.00 96.12 163 GLY A N 1
ATOM 1277 C CA . GLY A 1 163 ? -13.094 3.533 0.775 1.00 96.12 163 GLY A CA 1
ATOM 1278 C C . GLY A 1 163 ? -13.129 2.659 -0.479 1.00 96.12 163 GLY A C 1
ATOM 1279 O O . GLY A 1 163 ? -12.077 2.342 -1.033 1.00 96.12 163 GLY A O 1
ATOM 1280 N N . VAL A 1 164 ? -14.326 2.310 -0.959 1.00 97.44 164 VAL A N 1
ATOM 1281 C CA . VAL A 1 164 ? -14.491 1.529 -2.196 1.00 97.44 164 VAL A CA 1
ATOM 1282 C C . VAL A 1 164 ? -14.116 2.362 -3.424 1.00 97.44 164 VAL A C 1
ATOM 1284 O O . VAL A 1 164 ? -13.405 1.871 -4.299 1.00 97.44 164 VAL A O 1
ATOM 1287 N N . THR A 1 165 ? -14.522 3.633 -3.467 1.00 97.56 165 THR A N 1
ATOM 1288 C CA . THR A 1 165 ? -14.209 4.556 -4.567 1.00 97.56 165 THR A CA 1
ATOM 1289 C C . THR A 1 165 ? -12.703 4.721 -4.755 1.00 97.56 165 THR A C 1
ATOM 1291 O O . THR A 1 165 ? -12.213 4.616 -5.875 1.00 97.56 165 THR A O 1
ATOM 1294 N N . VAL A 1 166 ? -11.948 4.913 -3.669 1.00 97.81 166 VAL A N 1
ATOM 1295 C CA . VAL A 1 166 ? -10.481 5.010 -3.723 1.00 97.81 166 VAL A CA 1
ATOM 1296 C C . VAL A 1 166 ? -9.857 3.740 -4.300 1.00 97.81 166 VAL A C 1
ATOM 1298 O O . VAL A 1 166 ? -9.003 3.828 -5.180 1.00 97.81 166 VAL A O 1
ATOM 1301 N N . ALA A 1 167 ? -10.298 2.560 -3.853 1.00 97.56 167 ALA A N 1
ATOM 1302 C CA . ALA A 1 167 ? -9.778 1.291 -4.360 1.00 97.56 167 ALA A CA 1
ATOM 1303 C C . ALA A 1 167 ? -10.082 1.093 -5.857 1.00 97.56 167 ALA A C 1
ATOM 1305 O O . ALA A 1 167 ? -9.217 0.635 -6.609 1.00 97.56 167 ALA A O 1
ATOM 1306 N N . ALA A 1 168 ? -11.284 1.473 -6.300 1.00 98.19 168 ALA A N 1
ATOM 1307 C CA . ALA A 1 168 ? -11.686 1.398 -7.701 1.00 98.19 168 ALA A CA 1
ATOM 1308 C C . ALA A 1 168 ? -10.862 2.347 -8.585 1.00 98.19 168 ALA A C 1
ATOM 1310 O O . ALA A 1 168 ? -10.306 1.914 -9.595 1.00 98.19 168 ALA A O 1
ATOM 1311 N N . ILE A 1 169 ? -10.720 3.614 -8.176 1.00 98.06 169 ILE A N 1
ATOM 1312 C CA . ILE A 1 169 ? -9.922 4.617 -8.896 1.00 98.06 169 ILE A CA 1
ATOM 1313 C C . ILE A 1 169 ? -8.463 4.168 -8.995 1.00 98.06 169 ILE A C 1
ATOM 1315 O O . ILE A 1 169 ? -7.897 4.160 -10.085 1.00 98.06 169 ILE A O 1
ATOM 1319 N N . ALA A 1 170 ? -7.866 3.738 -7.882 1.00 98.06 170 ALA A N 1
ATOM 1320 C CA . ALA A 1 170 ? -6.484 3.271 -7.857 1.00 98.06 170 ALA A CA 1
ATOM 1321 C C . ALA A 1 170 ? -6.252 2.091 -8.809 1.00 98.06 170 ALA A C 1
ATOM 1323 O O . ALA A 1 170 ? -5.266 2.065 -9.543 1.00 98.06 170 ALA A O 1
ATOM 1324 N N . THR A 1 171 ? -7.188 1.141 -8.832 1.00 98.19 171 THR A N 1
ATOM 1325 C CA . THR A 1 171 ? -7.121 -0.033 -9.707 1.00 98.19 171 THR A CA 1
ATOM 1326 C C . THR A 1 171 ? -7.222 0.358 -11.178 1.00 98.19 171 THR A C 1
ATOM 1328 O O . THR A 1 171 ? -6.407 -0.098 -11.976 1.00 98.19 171 THR A O 1
ATOM 1331 N N . ALA A 1 172 ? -8.166 1.232 -11.535 1.00 98.25 172 ALA A N 1
ATOM 1332 C CA . ALA A 1 172 ? -8.325 1.707 -12.906 1.00 98.25 172 ALA A CA 1
ATOM 1333 C C . ALA A 1 172 ? -7.081 2.467 -13.395 1.00 98.25 172 ALA A C 1
ATOM 1335 O O . ALA A 1 172 ? -6.555 2.161 -14.463 1.00 98.25 172 ALA A O 1
ATOM 1336 N N . LEU A 1 173 ? -6.566 3.403 -12.590 1.00 97.88 173 LEU A N 1
ATOM 1337 C CA . LEU A 1 173 ? -5.366 4.174 -12.928 1.00 97.88 173 LEU A CA 1
ATOM 1338 C C . LEU A 1 173 ? -4.129 3.282 -13.074 1.00 97.88 173 LEU A C 1
ATOM 1340 O O . LEU A 1 173 ? -3.358 3.455 -14.015 1.00 97.88 173 LEU A O 1
ATOM 1344 N N . ALA A 1 174 ? -3.956 2.303 -12.185 1.00 98.12 174 ALA A N 1
ATOM 1345 C CA . ALA A 1 174 ? -2.841 1.365 -12.260 1.00 98.12 174 ALA A CA 1
ATOM 1346 C C . ALA A 1 174 ? -2.898 0.499 -13.524 1.00 98.12 174 ALA A C 1
ATOM 1348 O O . ALA A 1 174 ? -1.871 0.293 -14.167 1.00 98.12 174 ALA A O 1
ATOM 1349 N N . ILE A 1 175 ? -4.088 0.032 -13.925 1.00 98.12 175 ILE A N 1
ATOM 1350 C CA . ILE A 1 175 ? -4.261 -0.704 -15.186 1.00 98.12 175 ILE A CA 1
ATOM 1351 C C . ILE A 1 175 ? -3.874 0.186 -16.368 1.00 98.12 175 ILE A C 1
ATOM 1353 O O . ILE A 1 175 ? -3.065 -0.239 -17.185 1.00 98.12 175 ILE A O 1
ATOM 1357 N N . ILE A 1 176 ? -4.393 1.417 -16.432 1.00 97.50 176 ILE A N 1
ATOM 1358 C CA . ILE A 1 176 ? -4.094 2.357 -17.524 1.00 97.50 176 ILE A CA 1
ATOM 1359 C C . ILE A 1 176 ? -2.581 2.562 -17.656 1.00 97.50 176 ILE A C 1
ATOM 1361 O O . ILE A 1 176 ? -2.029 2.352 -18.732 1.00 97.50 176 ILE A O 1
ATOM 1365 N N . VAL A 1 177 ? -1.899 2.881 -16.553 1.00 96.75 177 VAL A N 1
ATOM 1366 C CA . VAL A 1 177 ? -0.442 3.093 -16.545 1.00 96.75 177 VAL A CA 1
ATOM 1367 C C . VAL A 1 177 ? 0.339 1.828 -16.903 1.00 96.75 177 VAL A C 1
ATOM 1369 O O . VAL A 1 177 ? 1.422 1.920 -17.464 1.00 96.75 177 VAL A O 1
ATOM 1372 N N . SER A 1 178 ? -0.195 0.645 -16.607 1.00 96.88 178 SER A N 1
ATOM 1373 C CA . SER A 1 178 ? 0.492 -0.620 -16.897 1.00 96.88 178 SER A CA 1
ATOM 1374 C C . SER A 1 178 ? 0.373 -1.059 -18.356 1.00 96.88 178 SER A C 1
ATOM 1376 O O . SER A 1 178 ? 1.200 -1.848 -18.815 1.00 96.88 178 SER A O 1
ATOM 1378 N N . VAL A 1 179 ? -0.648 -0.577 -19.072 1.00 94.75 179 VAL A N 1
ATOM 1379 C CA . VAL A 1 179 ? -0.832 -0.827 -20.512 1.00 94.75 179 VAL A CA 1
ATOM 1380 C C . VAL A 1 179 ? 0.001 0.134 -21.366 1.00 94.75 179 VAL A C 1
ATOM 1382 O O . VAL A 1 179 ? 0.427 -0.255 -22.452 1.00 94.75 179 VAL A O 1
ATOM 1385 N N . MET A 1 180 ? 0.237 1.358 -20.879 1.00 89.19 180 MET A N 1
ATOM 1386 C CA . MET A 1 180 ? 1.141 2.336 -21.503 1.00 89.19 180 MET A CA 1
ATOM 1387 C C . MET A 1 180 ? 2.600 1.858 -21.472 1.00 89.19 180 MET A C 1
ATOM 1389 O O . MET A 1 180 ? 3.311 2.106 -22.465 1.00 89.19 180 MET A O 1
#

Organism: Folsomia candida (NCBI:txid158441)

pLDDT: mean 84.45, std 20.27, range [38.28, 98.62]

Secondary structure (DSSP, 8-state):
--SSSSSHHHHGGGSS-S-S--------HHHHHHHHH-GGGS-----TT--HHHHHHHTTPPPPP-TTTSPP-HHHHHHHHHHHHHHHHHHHHHHHHHHHHHSSS-HHHHHHHHHHT---HHHHHHHHHHHHHHHHHHHHHHHHHHHHHTT-S-SHHHHHHHHHHHHHHHHHHHHHHHH-